Protein AF-A0A662CCH8-F1 (afdb_monomer_lite)

Foldseek 3Di:
DVVVVVVVVVVVVVVVVVVVVVVVVVCQQQDFDDWDQDPNDIDTAHDADAPPDDPVDDDDDDDDDDDDPHHHVRSVVVDCVNVVNNVD

Sequence (88 aa):
MAEKKTRKKRIWIFVIILILISIFVLSTQFRTNDRIISSEQTRKYLVYIPESYDPEQLAPLVISIHGFVQWPAHQESMTVWNKLADEY

Secondary structure (DSSP, 8-state):
-HHHHHHHHHHHHHHHHHHHHHHHHHHHHT---EEEEETTEEEEE-----TT--TTS--PPP-----TT--HHHHHHH--HHHHHHT-

Radius of gyration: 21.03 Å; chains: 1; bounding box: 47×27×60 Å

Structure (mmCIF, N/CA/C/O backbone):
data_AF-A0A662CCH8-F1
#
_entry.id   AF-A0A662CCH8-F1
#
loop_
_atom_site.group_PDB
_atom_site.id
_atom_site.type_symbol
_atom_site.label_atom_id
_atom_site.label_alt_id
_atom_site.label_comp_id
_atom_site.label_asym_id
_atom_site.label_entity_id
_atom_site.label_seq_id
_atom_site.pdbx_PDB_ins_code
_atom_site.Cartn_x
_atom_site.Cartn_y
_atom_site.Cartn_z
_atom_site.occupancy
_atom_site.B_iso_or_equiv
_atom_site.auth_seq_id
_atom_site.auth_comp_id
_atom_site.auth_asym_id
_atom_site.auth_atom_id
_atom_site.pdbx_PDB_model_num
ATOM 1 N N . MET A 1 1 ? 25.168 1.386 -45.440 1.00 63.59 1 MET A N 1
ATOM 2 C CA . MET A 1 1 ? 25.534 1.753 -44.043 1.00 63.59 1 MET A CA 1
ATOM 3 C C . MET A 1 1 ? 24.391 2.442 -43.276 1.00 63.59 1 MET A C 1
ATOM 5 O O . MET A 1 1 ? 24.183 2.106 -42.113 1.00 63.59 1 MET A O 1
ATOM 9 N N . ALA A 1 2 ? 23.615 3.341 -43.901 1.00 69.56 2 ALA A N 1
ATOM 10 C CA . ALA A 1 2 ? 22.507 4.072 -43.261 1.00 69.56 2 ALA A CA 1
ATOM 11 C C . ALA A 1 2 ? 21.342 3.183 -42.763 1.00 69.56 2 ALA A C 1
ATOM 13 O O . ALA A 1 2 ? 20.878 3.356 -41.640 1.00 69.56 2 ALA A O 1
ATOM 14 N N . GLU A 1 3 ? 20.934 2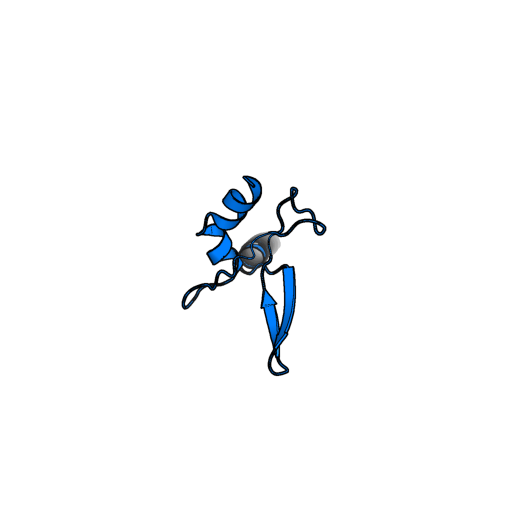.172 -43.532 1.00 78.25 3 GLU A N 1
ATOM 15 C CA . GLU A 1 3 ? 19.837 1.253 -43.175 1.00 78.25 3 GLU A CA 1
ATOM 16 C C . GLU A 1 3 ? 20.124 0.415 -41.911 1.00 78.25 3 GLU A C 1
ATOM 18 O O . GLU A 1 3 ? 19.270 0.197 -41.053 1.00 78.25 3 GLU A O 1
ATOM 23 N N . LYS A 1 4 ? 21.382 -0.000 -41.717 1.00 75.94 4 LYS A N 1
ATOM 24 C CA . LYS A 1 4 ? 21.802 -0.724 -40.505 1.00 75.94 4 LYS A CA 1
ATOM 25 C C . LYS A 1 4 ? 21.725 0.177 -39.264 1.00 75.94 4 LYS A C 1
ATOM 27 O O . LYS A 1 4 ? 21.414 -0.307 -38.176 1.00 75.94 4 LYS A O 1
ATOM 32 N N . LYS A 1 5 ? 21.979 1.484 -39.422 1.00 81.81 5 LYS A N 1
ATOM 33 C CA . LYS A 1 5 ? 21.875 2.497 -38.357 1.00 81.81 5 LYS A CA 1
ATOM 34 C C . LYS A 1 5 ? 20.412 2.776 -37.997 1.00 81.81 5 LYS A C 1
ATOM 36 O O . LYS A 1 5 ? 20.091 2.834 -36.811 1.00 81.81 5 LYS A O 1
ATOM 41 N N . THR A 1 6 ? 19.518 2.876 -38.982 1.00 87.25 6 THR A N 1
ATOM 42 C CA . THR A 1 6 ? 18.074 3.064 -38.742 1.00 87.25 6 THR A CA 1
ATOM 43 C C . THR A 1 6 ? 17.433 1.829 -38.108 1.00 87.25 6 THR A C 1
ATOM 45 O O . THR A 1 6 ? 16.669 1.976 -37.154 1.00 87.25 6 THR A O 1
ATOM 48 N N . ARG A 1 7 ? 17.808 0.614 -38.535 1.00 89.81 7 ARG A N 1
ATOM 49 C CA . ARG A 1 7 ? 17.363 -0.640 -37.899 1.00 89.81 7 ARG A CA 1
ATOM 50 C C . ARG A 1 7 ? 17.798 -0.733 -36.437 1.00 89.81 7 ARG A C 1
ATOM 52 O O . ARG A 1 7 ? 16.970 -1.009 -35.576 1.00 89.81 7 ARG A O 1
AT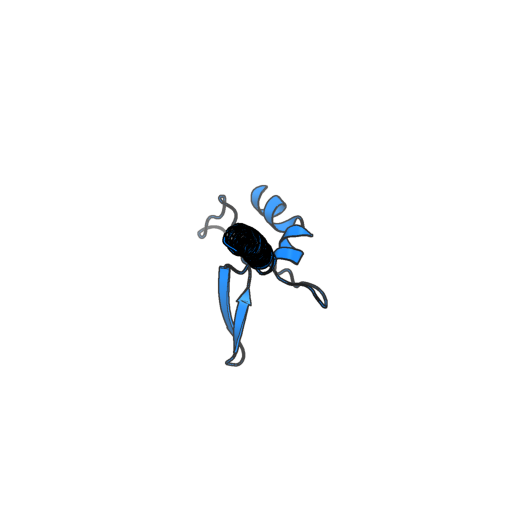OM 59 N N . LYS A 1 8 ? 19.069 -0.434 -36.136 1.00 91.56 8 LYS A N 1
ATOM 60 C CA . LYS A 1 8 ? 19.564 -0.367 -34.748 1.00 91.56 8 LYS A CA 1
ATOM 61 C C . LYS A 1 8 ? 18.797 0.666 -33.917 1.00 91.56 8 LYS A C 1
ATOM 63 O O . LYS A 1 8 ? 18.422 0.364 -32.792 1.00 91.56 8 LYS A O 1
ATOM 68 N N . LYS A 1 9 ? 18.517 1.853 -34.470 1.00 93.31 9 LYS A N 1
ATOM 69 C CA . LYS A 1 9 ? 17.731 2.893 -33.783 1.00 93.31 9 LYS A CA 1
ATOM 70 C C . LYS A 1 9 ? 16.314 2.414 -33.445 1.00 93.31 9 LYS A C 1
ATOM 72 O O . LYS A 1 9 ? 15.865 2.640 -32.331 1.00 93.31 9 LYS A O 1
ATOM 77 N N . ARG A 1 10 ? 15.632 1.724 -34.368 1.00 95.38 10 ARG A N 1
ATOM 78 C CA . ARG A 1 10 ? 14.293 1.150 -34.121 1.00 95.38 10 ARG A CA 1
ATOM 79 C C . ARG A 1 10 ? 14.305 0.100 -33.011 1.00 95.38 10 ARG A C 1
ATOM 81 O O . ARG A 1 10 ? 13.423 0.126 -32.164 1.00 95.38 10 ARG A O 1
ATOM 88 N N . ILE A 1 11 ? 15.320 -0.766 -32.984 1.00 96.69 11 ILE A N 1
ATOM 89 C CA . ILE A 1 11 ? 15.492 -1.756 -31.908 1.00 96.69 11 ILE A CA 1
ATOM 90 C C . ILE A 1 11 ? 15.656 -1.051 -30.559 1.00 96.69 11 ILE A C 1
ATOM 92 O O . ILE A 1 11 ? 14.960 -1.390 -29.612 1.00 96.69 11 ILE A O 1
ATOM 96 N N . TRP A 1 12 ? 16.513 -0.032 -30.479 1.00 97.44 12 TRP A N 1
ATOM 97 C CA . TRP A 1 12 ? 16.688 0.733 -29.243 1.00 97.44 12 TRP A CA 1
ATOM 98 C C . TRP A 1 12 ? 15.414 1.452 -28.798 1.00 97.44 12 TRP A C 1
ATOM 100 O O . TRP A 1 12 ? 15.094 1.416 -27.616 1.00 97.44 12 TRP A O 1
ATOM 110 N N . ILE A 1 13 ? 14.661 2.050 -29.726 1.00 97.62 13 ILE A N 1
ATOM 111 C CA . ILE A 1 13 ? 13.359 2.662 -29.415 1.00 97.62 13 ILE A CA 1
ATOM 112 C C . ILE A 1 13 ? 12.409 1.618 -28.825 1.00 97.62 13 ILE A C 1
ATOM 114 O O . ILE A 1 13 ? 11.801 1.864 -27.790 1.00 97.62 13 ILE A O 1
ATOM 118 N N . PHE A 1 14 ? 12.311 0.445 -29.448 1.00 98.12 14 PHE A N 1
ATOM 119 C CA . PHE A 1 14 ? 11.461 -0.635 -28.957 1.00 98.12 14 PHE A CA 1
ATOM 120 C C . PHE A 1 14 ? 11.876 -1.111 -27.557 1.00 98.12 14 PHE A C 1
ATOM 122 O O . PHE A 1 14 ? 11.031 -1.237 -26.677 1.00 98.12 14 PHE A O 1
ATOM 129 N N . VAL A 1 15 ? 13.177 -1.298 -27.319 1.00 98.25 15 VAL A N 1
ATOM 130 C CA . VAL A 1 15 ? 13.710 -1.665 -25.996 1.00 98.25 15 VAL A CA 1
ATOM 131 C C . VAL A 1 15 ? 13.371 -0.603 -24.948 1.00 98.25 15 VAL A C 1
ATOM 133 O O . VAL A 1 15 ? 12.921 -0.949 -23.860 1.00 98.25 15 VAL A O 1
ATOM 136 N N . ILE A 1 16 ? 13.526 0.684 -25.271 1.00 98.31 16 ILE A N 1
ATOM 137 C CA . ILE A 1 16 ? 13.167 1.780 -24.361 1.00 98.31 16 ILE A CA 1
ATOM 138 C C . ILE A 1 16 ? 11.672 1.747 -24.037 1.00 98.31 16 ILE A C 1
ATOM 140 O O . ILE A 1 16 ? 11.306 1.862 -22.872 1.00 98.31 16 ILE A O 1
ATOM 144 N N . ILE A 1 17 ? 10.810 1.544 -25.037 1.00 98.31 17 ILE A N 1
ATOM 145 C CA . ILE A 1 17 ? 9.361 1.437 -24.823 1.00 98.31 17 ILE A CA 1
ATOM 146 C C . ILE A 1 17 ? 9.040 0.278 -23.874 1.00 98.31 17 ILE A C 1
ATOM 148 O O . ILE A 1 17 ? 8.287 0.471 -22.922 1.00 98.31 17 ILE A O 1
ATOM 152 N N . LEU A 1 18 ? 9.640 -0.898 -24.078 1.00 98.44 18 LEU A N 1
ATOM 153 C CA . LEU A 1 18 ? 9.438 -2.040 -23.183 1.00 98.44 18 LEU A CA 1
ATOM 154 C C . LEU A 1 18 ? 9.882 -1.742 -21.747 1.00 98.44 18 LEU A C 1
ATOM 156 O O . LEU A 1 18 ? 9.176 -2.095 -20.804 1.00 98.44 18 LEU A O 1
ATOM 160 N N . ILE A 1 19 ? 11.015 -1.059 -21.574 1.00 98.25 19 ILE A N 1
ATOM 161 C CA . ILE A 1 19 ? 11.500 -0.650 -20.250 1.00 98.25 19 ILE A CA 1
ATOM 162 C C . ILE A 1 19 ? 10.505 0.306 -19.587 1.00 98.25 19 ILE A C 1
ATOM 164 O O . ILE A 1 19 ? 10.156 0.109 -18.425 1.00 98.25 19 ILE A O 1
ATOM 168 N N . LEU A 1 20 ? 10.010 1.309 -20.314 1.00 98.12 20 LEU A N 1
ATOM 169 C CA . LEU A 1 20 ? 9.043 2.271 -19.780 1.00 98.12 20 LEU A CA 1
ATOM 170 C C . LEU A 1 20 ? 7.733 1.593 -19.364 1.00 98.12 20 LEU A C 1
ATOM 172 O O . LEU A 1 20 ? 7.224 1.870 -18.279 1.00 98.12 20 LEU A O 1
ATOM 176 N N . ILE A 1 21 ? 7.227 0.664 -20.180 1.00 98.00 21 ILE A N 1
ATOM 177 C CA . ILE A 1 21 ? 6.042 -0.137 -19.842 1.00 98.00 21 ILE A CA 1
ATOM 178 C C . ILE A 1 21 ? 6.303 -0.958 -18.577 1.00 98.00 21 ILE A C 1
ATOM 180 O O . ILE A 1 21 ? 5.477 -0.963 -17.667 1.00 98.00 21 ILE A O 1
ATOM 184 N N . SER A 1 22 ? 7.462 -1.613 -18.481 1.00 97.50 22 SER A N 1
ATOM 185 C CA . SER A 1 22 ? 7.814 -2.406 -17.303 1.00 97.50 22 SER A CA 1
ATOM 186 C C . SER A 1 22 ? 7.889 -1.553 -16.037 1.00 97.50 22 SER A C 1
ATOM 188 O O . SER A 1 22 ? 7.380 -1.970 -15.000 1.00 97.50 22 SER A O 1
ATOM 190 N N . ILE A 1 23 ? 8.498 -0.366 -16.105 1.00 96.94 23 ILE A N 1
ATOM 191 C CA . ILE A 1 23 ? 8.570 0.563 -14.969 1.00 96.94 23 ILE A CA 1
ATOM 192 C C . ILE A 1 23 ? 7.163 0.983 -14.547 1.00 96.94 23 ILE A C 1
ATOM 194 O O . ILE A 1 23 ? 6.847 0.953 -13.359 1.00 96.94 23 ILE A O 1
ATOM 198 N N . PHE A 1 24 ? 6.308 1.329 -15.511 1.00 95.94 24 PHE A N 1
ATOM 199 C CA . PHE A 1 24 ? 4.930 1.718 -15.236 1.00 95.94 24 PHE A CA 1
ATOM 200 C C . PHE A 1 24 ? 4.157 0.595 -14.527 1.00 95.94 24 PHE A C 1
ATOM 202 O O . PHE A 1 24 ? 3.596 0.823 -13.456 1.00 95.94 24 PHE A O 1
ATOM 209 N N . VAL A 1 25 ? 4.204 -0.633 -15.051 1.00 93.94 25 VAL A N 1
ATOM 210 C CA . VAL A 1 25 ? 3.539 -1.802 -14.443 1.00 93.94 25 VAL A CA 1
ATOM 211 C C . VAL A 1 25 ? 4.078 -2.093 -13.040 1.00 93.94 25 VAL A C 1
ATOM 213 O O . VAL A 1 25 ? 3.305 -2.333 -12.119 1.00 93.94 25 VAL A O 1
ATOM 216 N N . LEU A 1 26 ? 5.393 -2.035 -12.831 1.00 92.62 26 LEU A N 1
ATOM 217 C CA . LEU A 1 26 ? 5.966 -2.259 -11.500 1.00 92.62 26 LEU A CA 1
ATOM 218 C C . LEU A 1 26 ? 5.559 -1.159 -10.513 1.00 92.62 26 LEU A C 1
ATOM 220 O O . LEU A 1 26 ? 5.293 -1.452 -9.348 1.00 92.62 26 LEU A O 1
ATOM 224 N N . SER A 1 27 ? 5.460 0.093 -10.966 1.00 91.06 27 SER A N 1
ATOM 225 C CA . SER A 1 27 ? 5.054 1.204 -10.101 1.00 91.06 27 SER A CA 1
ATOM 226 C C . SER A 1 27 ? 3.617 1.072 -9.588 1.00 91.06 27 SER A C 1
ATOM 228 O O . SER A 1 27 ? 3.346 1.449 -8.450 1.00 91.06 27 SER A O 1
ATOM 230 N N . THR A 1 28 ? 2.711 0.488 -10.383 1.00 89.50 28 THR A N 1
ATOM 231 C CA . THR A 1 28 ? 1.330 0.227 -9.952 1.00 89.50 28 THR A CA 1
ATOM 232 C C . THR A 1 28 ? 1.246 -0.985 -9.032 1.00 89.50 28 THR A C 1
ATOM 234 O O . THR A 1 28 ? 0.497 -0.952 -8.059 1.00 89.50 28 THR A O 1
ATOM 237 N N . GLN A 1 29 ? 2.050 -2.023 -9.282 1.00 90.44 29 GLN A N 1
ATOM 238 C CA . GLN A 1 29 ? 2.104 -3.199 -8.416 1.00 90.44 29 GLN A CA 1
ATOM 239 C C . GLN A 1 29 ? 2.628 -2.836 -7.024 1.00 90.44 29 GLN A C 1
ATOM 241 O O . GLN A 1 29 ? 1.961 -3.119 -6.043 1.00 90.44 29 GLN A O 1
ATOM 246 N N . PHE A 1 30 ? 3.750 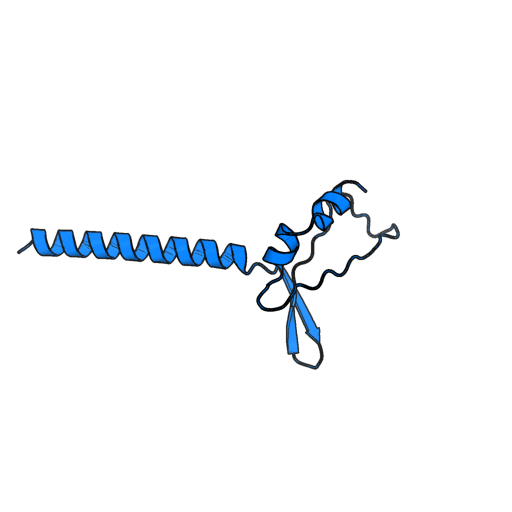-2.131 -6.890 1.00 92.88 30 PHE A N 1
ATOM 247 C CA . PHE A 1 30 ? 4.324 -1.794 -5.576 1.00 92.88 30 PHE A CA 1
ATOM 248 C C . PHE A 1 30 ? 3.773 -0.488 -4.972 1.00 92.88 30 PHE A C 1
ATOM 250 O O . PHE A 1 30 ? 4.480 0.230 -4.256 1.00 92.88 30 PHE A O 1
ATOM 257 N N . ARG A 1 31 ? 2.507 -0.161 -5.259 1.00 95.00 31 ARG A N 1
ATOM 258 C CA . ARG A 1 31 ? 1.866 1.076 -4.799 1.00 95.00 31 ARG A CA 1
ATOM 259 C C . ARG A 1 31 ? 1.754 1.123 -3.271 1.00 95.00 31 ARG A C 1
ATOM 261 O O . ARG A 1 31 ? 1.345 0.168 -2.617 1.00 95.00 31 ARG A O 1
ATOM 268 N N . THR A 1 32 ? 2.089 2.288 -2.728 1.00 96.94 32 THR A N 1
ATOM 269 C CA . THR A 1 32 ? 1.853 2.739 -1.347 1.00 96.94 32 THR A CA 1
ATOM 270 C C . THR A 1 32 ? 1.489 4.221 -1.418 1.00 96.94 32 THR A C 1
ATOM 272 O O . THR A 1 32 ? 1.875 4.884 -2.385 1.00 96.94 32 THR A O 1
ATOM 275 N N . ASN A 1 33 ? 0.741 4.746 -0.452 1.00 96.94 33 ASN A N 1
ATOM 276 C CA . ASN A 1 33 ? 0.311 6.151 -0.456 1.00 96.94 33 ASN A CA 1
ATOM 277 C C . ASN A 1 33 ? 0.672 6.910 0.825 1.00 96.94 33 ASN A C 1
ATOM 279 O O . ASN A 1 33 ? 0.590 8.134 0.824 1.00 96.94 33 ASN A O 1
ATOM 283 N N . ASP A 1 34 ? 1.158 6.224 1.861 1.00 97.31 34 ASP A N 1
ATOM 284 C CA . ASP A 1 34 ? 1.493 6.864 3.131 1.00 97.31 34 ASP A CA 1
ATOM 285 C C . ASP A 1 34 ? 2.675 6.157 3.838 1.00 97.31 34 ASP A C 1
ATOM 287 O O . ASP A 1 34 ? 3.184 5.119 3.383 1.00 97.31 34 ASP A O 1
ATOM 291 N N . ARG A 1 35 ? 3.205 6.769 4.901 1.00 97.44 35 ARG A N 1
ATOM 292 C CA . ARG A 1 35 ? 4.381 6.333 5.658 1.00 97.44 35 ARG A CA 1
ATOM 293 C C . ARG A 1 35 ? 4.269 6.644 7.153 1.00 97.44 35 ARG A C 1
ATOM 295 O O . ARG A 1 35 ? 3.767 7.687 7.546 1.00 97.44 35 ARG A O 1
ATOM 302 N N . ILE A 1 36 ? 4.817 5.763 7.981 1.00 96.81 36 ILE A N 1
ATOM 303 C CA . ILE A 1 36 ? 4.963 5.959 9.430 1.00 96.81 36 ILE A CA 1
ATOM 304 C C . ILE A 1 36 ? 6.416 5.757 9.858 1.00 96.81 36 ILE A C 1
ATOM 306 O O . ILE A 1 36 ? 7.171 5.037 9.201 1.00 96.81 36 ILE A O 1
ATOM 310 N N . ILE A 1 37 ? 6.797 6.352 10.989 1.00 98.12 37 ILE A N 1
ATOM 311 C CA . ILE A 1 37 ? 8.051 6.033 11.679 1.00 98.12 37 ILE A CA 1
ATOM 312 C C . ILE A 1 37 ? 7.736 5.015 12.773 1.00 98.12 37 ILE A C 1
ATOM 314 O O . ILE A 1 37 ? 6.884 5.247 13.625 1.00 98.12 37 ILE A O 1
ATOM 318 N N . SER A 1 38 ? 8.421 3.878 12.749 1.00 96.00 38 SER A N 1
ATOM 319 C CA . SER A 1 38 ? 8.247 2.801 13.722 1.00 96.00 38 SER A CA 1
ATOM 320 C C . SER A 1 38 ? 9.606 2.181 14.012 1.00 96.00 38 SER A C 1
ATOM 322 O O . SER A 1 38 ? 10.282 1.717 13.094 1.00 96.00 38 SER A O 1
ATOM 324 N N . SER A 1 39 ? 10.007 2.199 15.287 1.00 97.06 39 SER A N 1
ATOM 325 C CA . SER A 1 39 ? 11.343 1.767 15.725 1.00 97.06 39 SER A CA 1
ATOM 326 C C . SER A 1 39 ? 12.458 2.478 14.952 1.00 97.06 39 SER A C 1
ATOM 328 O O . SER A 1 39 ? 13.356 1.831 14.425 1.00 97.06 39 SER A O 1
ATOM 330 N N . GLU A 1 40 ? 12.337 3.802 14.805 1.00 97.75 40 GLU A N 1
ATOM 331 C CA . GLU A 1 40 ? 13.277 4.658 14.056 1.00 97.75 40 GLU A CA 1
ATOM 332 C C . GLU A 1 40 ? 13.377 4.344 12.549 1.00 97.75 40 GLU A C 1
ATOM 334 O O . GLU A 1 40 ? 14.150 4.970 11.828 1.00 97.75 40 GLU A O 1
ATOM 339 N N . GLN A 1 41 ? 12.560 3.422 12.034 1.00 98.00 41 GLN A N 1
ATOM 340 C CA . GLN A 1 41 ? 12.520 3.060 10.620 1.00 98.00 41 GLN A CA 1
ATOM 341 C C . GLN A 1 41 ? 11.303 3.674 9.933 1.00 98.00 41 GLN A C 1
ATOM 343 O O . GLN A 1 41 ? 10.189 3.649 10.460 1.00 98.00 41 GLN A O 1
ATOM 348 N N . THR A 1 42 ? 11.499 4.178 8.713 1.00 97.81 42 THR A N 1
ATOM 349 C CA . THR A 1 42 ? 10.385 4.600 7.856 1.00 97.81 42 THR A CA 1
ATOM 350 C C . THR A 1 42 ? 9.733 3.376 7.224 1.00 97.81 42 THR A C 1
ATOM 352 O O . THR A 1 42 ? 10.365 2.651 6.455 1.00 97.81 42 THR A O 1
ATOM 355 N N . ARG A 1 43 ? 8.449 3.165 7.509 1.00 96.19 43 ARG A N 1
ATOM 356 C CA . ARG A 1 43 ? 7.626 2.100 6.926 1.00 96.19 43 ARG A CA 1
ATOM 357 C C . ARG A 1 43 ? 6.585 2.723 6.010 1.00 96.19 43 ARG A C 1
ATOM 359 O O . ARG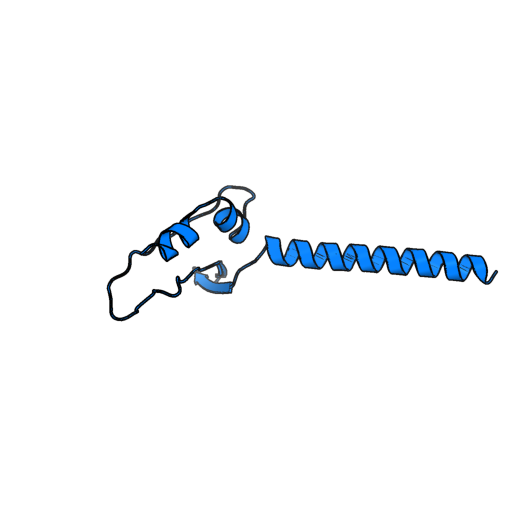 A 1 43 ? 5.989 3.730 6.372 1.00 96.19 43 ARG A O 1
ATOM 366 N N . LYS A 1 44 ? 6.366 2.139 4.833 1.00 96.62 44 LYS A N 1
ATOM 367 C CA . LYS A 1 44 ? 5.328 2.577 3.888 1.00 96.62 44 LYS A CA 1
ATOM 368 C C . LYS A 1 44 ? 4.122 1.657 3.974 1.00 96.62 44 LYS A C 1
ATOM 370 O O . LYS A 1 44 ? 4.291 0.458 4.192 1.00 96.62 44 LYS A O 1
ATOM 375 N N . TYR A 1 45 ? 2.939 2.210 3.759 1.00 96.75 45 TYR A N 1
ATOM 376 C CA . TYR A 1 45 ? 1.691 1.459 3.758 1.00 96.75 45 TYR A CA 1
ATOM 377 C C . TYR A 1 45 ? 0.738 1.977 2.678 1.00 96.75 45 TYR A C 1
ATOM 379 O O . TYR A 1 45 ? 0.988 2.995 2.023 1.00 96.75 45 TYR A O 1
ATOM 387 N N . LEU A 1 46 ? -0.319 1.207 2.444 1.00 97.62 46 LEU A N 1
ATOM 388 C CA . LEU A 1 46 ? -1.437 1.581 1.593 1.00 97.62 46 LEU A CA 1
ATOM 389 C C . LEU A 1 46 ? -2.665 1.694 2.491 1.00 97.62 46 LEU A C 1
ATOM 391 O O . LEU A 1 46 ? -3.012 0.725 3.162 1.00 97.62 46 LEU A O 1
ATOM 395 N N . VAL A 1 47 ? -3.279 2.873 2.517 1.00 97.25 47 VAL A N 1
ATOM 396 C CA . VAL A 1 47 ? -4.546 3.126 3.207 1.00 97.25 47 VAL A CA 1
ATOM 397 C C . VAL A 1 47 ? -5.634 3.423 2.189 1.00 97.25 47 VAL A C 1
ATOM 399 O O . VAL A 1 47 ? -5.407 4.145 1.215 1.00 97.25 47 VAL A O 1
ATOM 402 N N . TYR A 1 48 ? -6.804 2.845 2.419 1.00 97.50 48 TYR A N 1
ATOM 403 C CA . TYR A 1 48 ? -8.023 3.162 1.700 1.00 97.50 48 TYR A CA 1
ATOM 404 C C . TYR A 1 48 ? -8.995 3.836 2.664 1.00 97.50 48 TYR A C 1
ATOM 406 O O . TYR A 1 48 ? -9.164 3.365 3.788 1.00 97.50 48 TYR A O 1
ATOM 414 N N . ILE A 1 49 ? -9.589 4.944 2.228 1.00 97.12 49 ILE A N 1
ATOM 415 C CA . ILE A 1 49 ? -10.617 5.683 2.960 1.00 97.12 49 ILE A CA 1
ATOM 416 C C . ILE A 1 49 ? -11.817 5.753 2.009 1.00 97.12 49 ILE A C 1
ATOM 418 O O . ILE A 1 49 ? -11.642 6.308 0.919 1.00 97.12 49 ILE A O 1
ATOM 422 N N . PRO A 1 50 ? -12.976 5.167 2.360 1.00 97.25 50 PRO A N 1
ATOM 423 C CA . PRO A 1 50 ? -14.159 5.227 1.508 1.00 97.25 50 PRO A CA 1
ATOM 424 C C . PRO A 1 50 ? -14.672 6.669 1.418 1.00 97.25 50 PRO A C 1
ATOM 426 O O . PRO A 1 50 ? -14.475 7.469 2.336 1.00 97.25 50 PRO A O 1
ATOM 429 N N . GLU A 1 51 ? -15.347 7.015 0.321 1.00 96.75 51 GLU A N 1
ATOM 430 C CA . GLU A 1 51 ? -15.894 8.370 0.127 1.00 96.75 51 GLU A CA 1
ATOM 431 C C . GLU A 1 51 ? -16.964 8.734 1.174 1.00 96.75 51 GLU A C 1
ATOM 433 O O . GLU A 1 51 ? -17.161 9.914 1.460 1.00 96.75 51 GLU A O 1
ATOM 438 N N . SER A 1 52 ? -17.620 7.730 1.770 1.00 95.44 52 SER A N 1
ATOM 439 C CA . SER A 1 52 ? -18.607 7.867 2.850 1.00 95.44 52 SER A CA 1
ATOM 440 C C . SER A 1 52 ? -17.999 8.214 4.216 1.00 95.44 52 SER A C 1
ATOM 442 O O . SER A 1 52 ? -18.750 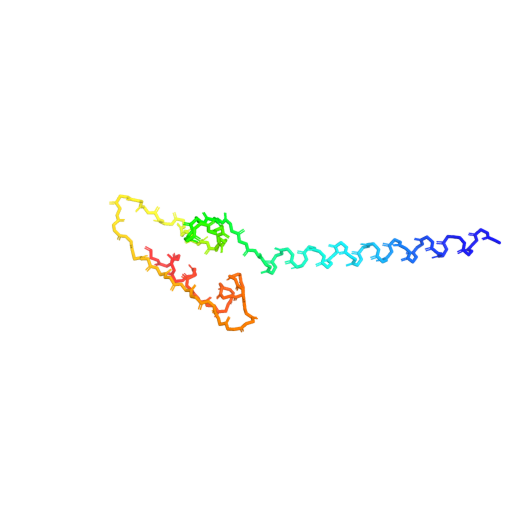8.497 5.149 1.00 95.44 52 SER A O 1
ATOM 444 N N . TYR A 1 53 ? -16.667 8.193 4.367 1.00 96.19 53 TYR A N 1
ATOM 445 C CA . TYR A 1 53 ? -16.014 8.372 5.665 1.00 96.19 53 TYR A CA 1
ATOM 446 C C . TYR A 1 53 ? -16.291 9.753 6.283 1.00 96.19 53 TYR A C 1
ATOM 448 O O . TYR A 1 53 ? -15.835 10.782 5.780 1.00 96.19 53 TYR A O 1
ATOM 456 N N . ASP A 1 54 ? -16.971 9.749 7.431 1.00 96.19 54 ASP A N 1
ATOM 457 C CA . ASP A 1 54 ? -17.190 10.917 8.284 1.00 96.19 54 ASP A CA 1
ATOM 458 C C . ASP A 1 54 ? -16.309 10.825 9.548 1.00 96.19 54 ASP A C 1
ATOM 460 O O . ASP A 1 54 ? -16.516 9.927 10.371 1.00 96.19 54 ASP A O 1
ATOM 464 N N . PRO A 1 55 ? -15.336 11.736 9.746 1.00 95.50 55 PRO A N 1
ATOM 465 C CA . PRO A 1 55 ? -14.468 11.721 10.922 1.00 95.50 55 PRO A CA 1
ATOM 466 C C . PRO A 1 55 ? -15.186 12.066 12.239 1.00 95.50 55 PRO A C 1
ATOM 468 O O . PRO A 1 55 ? -14.605 11.843 13.304 1.00 95.50 55 PRO A O 1
ATOM 471 N N . GLU A 1 56 ? -16.411 12.603 12.205 1.00 97.75 56 GLU A N 1
ATOM 472 C CA . GLU A 1 56 ? -17.216 12.865 13.410 1.00 97.75 56 GLU A CA 1
ATOM 473 C C . GLU A 1 56 ? -17.946 11.606 13.918 1.00 97.75 56 GLU A C 1
ATOM 475 O O . GLU A 1 56 ? -18.438 11.584 15.051 1.00 97.75 56 GLU A O 1
ATOM 480 N N . GLN A 1 57 ? -17.976 10.535 13.117 1.00 96.50 57 GLN A N 1
ATOM 481 C CA . GLN A 1 57 ? -18.617 9.263 13.447 1.00 96.50 57 GLN A CA 1
ATOM 482 C C . GLN A 1 57 ? -17.581 8.165 13.724 1.00 96.50 57 GLN A C 1
ATOM 484 O O . GLN A 1 57 ? -16.513 8.095 13.116 1.00 96.50 57 GLN A O 1
ATOM 489 N N . LEU A 1 58 ? -17.891 7.266 14.664 1.00 95.94 58 LEU A N 1
ATOM 490 C CA . LEU A 1 58 ? -17.027 6.118 14.943 1.00 95.94 58 LEU A CA 1
ATOM 491 C C . LEU A 1 58 ? -17.078 5.129 13.775 1.00 95.94 58 LEU A C 1
ATOM 493 O O . LEU A 1 58 ? -18.112 4.511 13.532 1.00 95.94 58 LEU A O 1
ATOM 497 N N . ALA A 1 59 ? -15.940 4.929 13.115 1.00 95.00 59 ALA A N 1
ATOM 498 C CA . ALA A 1 59 ? -15.777 3.947 12.051 1.00 95.00 59 ALA A CA 1
ATOM 499 C C . ALA A 1 59 ? -14.848 2.798 12.489 1.00 95.00 59 ALA A C 1
ATOM 501 O O . ALA A 1 59 ? -13.877 3.025 13.222 1.00 95.00 59 ALA A O 1
ATOM 502 N N . PRO A 1 60 ? -15.103 1.553 12.048 1.00 95.31 60 PRO A N 1
ATOM 503 C CA . PRO A 1 60 ? -14.183 0.449 12.278 1.00 95.31 60 PRO A CA 1
ATOM 504 C C . PRO A 1 60 ? -12.883 0.641 11.484 1.00 95.31 60 PRO A C 1
ATOM 506 O O . PRO A 1 60 ? -12.897 1.023 10.317 1.00 95.31 60 PRO A O 1
ATOM 509 N N . LEU A 1 61 ? -11.750 0.298 12.102 1.00 96.12 61 LEU A N 1
ATOM 510 C CA . LEU A 1 61 ? -10.451 0.235 11.432 1.00 96.12 61 LEU A CA 1
ATOM 511 C C . LEU A 1 61 ? -10.082 -1.222 11.140 1.00 96.12 61 LEU A C 1
ATOM 513 O O . LEU A 1 61 ? -9.938 -2.029 12.059 1.00 96.12 61 LEU A O 1
ATOM 517 N N . VAL A 1 62 ? -9.856 -1.541 9.865 1.00 97.00 62 VAL A N 1
ATOM 518 C CA . VAL A 1 62 ? -9.348 -2.849 9.432 1.00 97.00 62 VAL A CA 1
ATOM 519 C C . VAL A 1 62 ? -7.864 -2.733 9.094 1.00 97.00 62 VAL A C 1
ATOM 521 O O . VAL A 1 62 ? -7.475 -1.992 8.196 1.00 97.00 62 VAL A O 1
ATOM 524 N N . ILE A 1 63 ? -7.025 -3.508 9.784 1.00 97.12 63 ILE A N 1
ATOM 525 C CA . ILE A 1 63 ? -5.596 -3.630 9.471 1.00 97.12 63 ILE A CA 1
ATOM 526 C C . ILE A 1 63 ? -5.376 -4.962 8.753 1.00 97.12 63 ILE A C 1
ATOM 528 O O . ILE A 1 63 ? -5.467 -6.026 9.364 1.00 97.12 63 ILE A O 1
ATOM 532 N N . SER A 1 64 ? -5.073 -4.909 7.454 1.00 96.81 64 SER A N 1
ATOM 533 C CA . SER A 1 64 ? -4.746 -6.095 6.65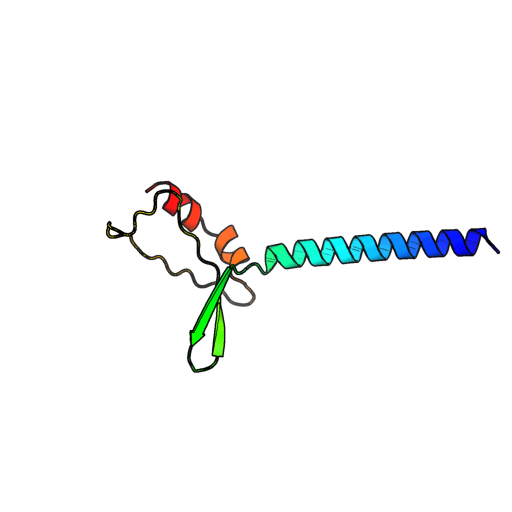4 1.00 96.81 64 SER A CA 1
ATOM 534 C C . SER A 1 64 ? -3.241 -6.196 6.425 1.00 96.81 64 SER A C 1
ATOM 536 O O . SER A 1 64 ? -2.621 -5.273 5.898 1.00 96.81 64 SER A O 1
ATOM 538 N N . ILE A 1 65 ? -2.646 -7.325 6.812 1.00 96.00 65 ILE A N 1
ATOM 539 C CA . ILE A 1 65 ? -1.213 -7.588 6.656 1.00 96.00 65 ILE A CA 1
ATOM 540 C C . ILE A 1 65 ? -1.038 -8.674 5.601 1.00 96.00 65 ILE A C 1
ATOM 542 O O . ILE A 1 65 ? -1.630 -9.747 5.688 1.00 96.00 65 ILE A O 1
ATOM 546 N N . HIS A 1 66 ? -0.222 -8.382 4.595 1.00 96.19 66 HIS A N 1
ATOM 547 C CA . HIS A 1 66 ? 0.058 -9.308 3.510 1.00 96.19 66 HIS A CA 1
ATOM 548 C C . HIS A 1 66 ? 0.957 -10.472 3.952 1.00 96.19 66 HIS A C 1
ATOM 550 O O . HIS A 1 66 ? 1.708 -10.376 4.923 1.00 96.19 66 HIS A O 1
ATOM 556 N N . GLY A 1 67 ? 0.916 -11.571 3.197 1.00 95.56 67 GLY A N 1
ATOM 557 C CA . GLY A 1 67 ? 1.755 -12.745 3.440 1.00 95.56 67 GLY A CA 1
ATOM 558 C C . GLY A 1 67 ? 3.220 -12.590 3.009 1.00 95.56 67 GLY A C 1
ATOM 559 O O . GLY A 1 67 ? 3.675 -11.530 2.566 1.00 95.56 67 GLY A O 1
ATOM 560 N N . PHE A 1 68 ? 3.966 -13.690 3.122 1.00 95.69 68 PHE A N 1
ATOM 561 C CA . PHE A 1 68 ? 5.349 -13.802 2.651 1.00 95.69 68 PHE A CA 1
ATOM 562 C C . PHE A 1 68 ? 5.434 -13.605 1.125 1.00 95.69 68 PHE A C 1
ATOM 564 O O . PHE A 1 68 ? 4.640 -14.175 0.385 1.00 95.69 68 PHE A O 1
ATOM 571 N N . VAL A 1 69 ? 6.412 -12.818 0.652 1.00 93.81 69 VAL A N 1
ATOM 572 C CA . VAL A 1 69 ? 6.605 -12.453 -0.776 1.00 93.81 69 VAL A CA 1
ATOM 573 C C . VAL A 1 69 ? 5.422 -11.676 -1.377 1.00 93.81 69 VAL A C 1
ATOM 575 O O . VAL A 1 69 ? 5.139 -11.761 -2.569 1.00 93.81 69 VAL A O 1
ATOM 578 N N . GLN A 1 70 ? 4.708 -10.906 -0.561 1.00 95.00 70 GLN A N 1
ATOM 579 C CA . GLN A 1 70 ? 3.597 -10.059 -1.001 1.00 95.00 70 GLN A CA 1
ATOM 580 C C . GLN A 1 70 ? 3.884 -8.592 -0.659 1.00 95.00 70 GLN A C 1
ATOM 582 O O . GLN A 1 70 ? 4.883 -8.277 -0.012 1.00 95.00 70 GLN A O 1
ATOM 587 N N . TRP A 1 71 ? 3.028 -7.689 -1.130 1.00 95.44 71 TRP A N 1
ATOM 588 C CA . TRP A 1 71 ? 3.151 -6.243 -0.929 1.00 95.44 71 TRP A CA 1
ATOM 589 C C . TRP A 1 71 ? 1.761 -5.595 -0.788 1.00 95.44 71 TRP A C 1
ATOM 591 O O . TRP A 1 71 ? 0.761 -6.236 -1.124 1.00 95.44 71 TRP A O 1
ATOM 601 N N . PRO A 1 72 ? 1.661 -4.337 -0.307 1.00 96.62 72 PRO A N 1
ATOM 602 C CA . PRO A 1 72 ? 0.379 -3.730 0.063 1.00 96.62 72 PRO A CA 1
ATOM 603 C C . PRO A 1 72 ? -0.690 -3.742 -1.038 1.00 96.62 72 PRO A C 1
ATOM 605 O O . PRO A 1 72 ? -1.786 -4.238 -0.799 1.00 96.62 72 PRO A O 1
ATOM 608 N N . ALA A 1 73 ? -0.380 -3.279 -2.255 1.00 96.12 73 ALA A N 1
ATOM 609 C CA . ALA A 1 73 ? -1.372 -3.261 -3.339 1.00 96.12 73 ALA A CA 1
ATOM 610 C C . ALA A 1 73 ? -1.778 -4.666 -3.825 1.00 96.12 73 ALA A C 1
ATOM 612 O O . ALA A 1 73 ? -2.888 -4.856 -4.310 1.00 96.12 73 ALA A O 1
ATOM 613 N N . HIS A 1 74 ? -0.911 -5.673 -3.669 1.00 95.44 74 HIS A N 1
ATOM 614 C CA . HIS A 1 74 ? -1.303 -7.052 -3.953 1.00 95.44 74 HIS A CA 1
ATOM 615 C C . HIS A 1 74 ? -2.362 -7.529 -2.958 1.00 95.44 74 HIS A C 1
ATOM 617 O O . HIS A 1 74 ? -3.399 -8.041 -3.367 1.00 95.44 74 HIS A O 1
ATOM 623 N N . GLN A 1 75 ? -2.143 -7.292 -1.663 1.00 96.69 75 GLN A N 1
ATOM 624 C CA . GLN A 1 75 ? -3.107 -7.634 -0.615 1.00 96.69 75 GLN A CA 1
ATOM 625 C C . GLN A 1 75 ? -4.432 -6.888 -0.785 1.00 96.69 75 GLN A C 1
ATOM 627 O O . GLN A 1 75 ? -5.494 -7.490 -0.655 1.00 96.69 75 GLN A O 1
ATOM 632 N N . GLU A 1 76 ? -4.377 -5.601 -1.127 1.00 96.75 76 GLU A N 1
ATOM 633 C CA . GLU A 1 76 ? -5.555 -4.822 -1.515 1.00 96.75 76 GLU A CA 1
ATOM 634 C C . GLU A 1 76 ? -6.321 -5.520 -2.651 1.00 96.75 76 GLU A C 1
ATOM 636 O O . GLU A 1 76 ? -7.506 -5.784 -2.499 1.00 96.75 76 GLU A O 1
ATOM 641 N N . SER A 1 77 ? -5.646 -5.898 -3.745 1.00 95.06 77 SER A N 1
ATOM 642 C CA . SER A 1 77 ? -6.294 -6.530 -4.908 1.00 95.06 77 SER A CA 1
ATOM 643 C C . SER A 1 77 ? -6.854 -7.934 -4.650 1.00 95.06 77 SER A C 1
ATOM 645 O O . SER A 1 77 ? -7.779 -8.364 -5.335 1.00 95.06 77 SER A O 1
ATOM 647 N N . MET A 1 78 ? -6.288 -8.653 -3.678 1.00 95.12 78 MET A N 1
ATOM 648 C CA . MET A 1 78 ? -6.701 -10.011 -3.312 1.00 95.12 78 MET A CA 1
ATOM 649 C C . MET A 1 78 ? -7.836 -10.026 -2.287 1.00 95.12 78 MET A C 1
ATOM 651 O O . MET A 1 78 ? -8.457 -11.066 -2.068 1.00 95.12 78 MET A O 1
ATOM 655 N N . THR A 1 79 ? -8.092 -8.894 -1.633 1.00 95.50 79 THR A N 1
ATOM 656 C CA . THR A 1 79 ? -9.130 -8.764 -0.611 1.00 95.50 79 THR A CA 1
ATOM 657 C C . THR A 1 79 ? -10.277 -7.899 -1.117 1.00 95.50 79 THR A C 1
ATOM 659 O O . THR A 1 79 ? -10.163 -7.178 -2.101 1.00 95.50 79 THR A O 1
ATOM 662 N N . VAL A 1 80 ? -11.421 -7.981 -0.442 1.00 96.69 80 VAL A N 1
ATOM 663 C CA . VAL A 1 80 ? -12.623 -7.202 -0.786 1.00 96.69 80 VAL A CA 1
ATOM 664 C C . VAL A 1 80 ? -12.834 -6.071 0.230 1.00 96.69 80 VAL A C 1
ATOM 666 O O . VAL A 1 80 ? -13.909 -5.494 0.307 1.00 96.69 80 VAL A O 1
ATOM 669 N N . TRP A 1 81 ? -11.811 -5.735 1.027 1.00 97.62 81 TRP A N 1
ATOM 670 C CA . TRP A 1 81 ? -11.954 -4.791 2.138 1.00 97.62 81 TRP A CA 1
ATOM 671 C C . TRP A 1 81 ? -12.352 -3.389 1.688 1.00 97.62 81 TRP A C 1
ATOM 673 O O . TRP A 1 81 ? -13.250 -2.820 2.292 1.00 97.62 81 TRP A O 1
ATOM 683 N N . ASN A 1 82 ? -11.755 -2.864 0.614 1.00 97.38 82 ASN A N 1
ATOM 684 C CA . ASN A 1 82 ? -12.110 -1.534 0.109 1.00 97.38 82 ASN A CA 1
ATOM 685 C C . ASN A 1 82 ? -13.563 -1.495 -0.370 1.00 97.38 82 ASN A C 1
ATOM 687 O O . ASN A 1 82 ? -14.318 -0.625 0.031 1.00 97.38 82 ASN A O 1
ATOM 691 N N . LYS A 1 83 ? -13.974 -2.504 -1.150 1.00 97.44 83 LYS A N 1
ATOM 692 C CA . LYS A 1 83 ? -15.355 -2.610 -1.626 1.00 97.44 83 LYS A CA 1
ATOM 693 C C . LYS A 1 83 ? -16.344 -2.737 -0.465 1.00 97.44 83 LYS A C 1
ATOM 695 O O . LYS A 1 83 ? -17.400 -2.130 -0.510 1.00 97.44 83 LYS A O 1
ATOM 700 N N . LEU A 1 84 ? -16.012 -3.523 0.561 1.00 96.69 84 LEU A N 1
ATOM 701 C CA . LEU A 1 84 ? -16.854 -3.625 1.749 1.00 96.69 84 LEU A CA 1
ATOM 702 C C . LEU A 1 84 ? -16.922 -2.285 2.489 1.00 96.69 84 LEU A C 1
ATOM 704 O O . LEU A 1 84 ? -17.987 -1.924 2.958 1.00 96.69 84 LEU A O 1
ATOM 708 N N . ALA A 1 85 ? -15.814 -1.548 2.579 1.00 97.00 85 ALA A N 1
ATOM 709 C CA . ALA A 1 85 ? -15.797 -0.224 3.193 1.00 97.00 85 ALA A CA 1
ATOM 710 C C . ALA A 1 85 ? -16.672 0.789 2.435 1.00 97.00 85 ALA A C 1
ATOM 712 O O . ALA A 1 85 ? -17.252 1.646 3.078 1.00 97.00 85 ALA A O 1
ATOM 713 N N . ASP A 1 86 ? -16.807 0.664 1.111 1.00 97.31 86 ASP A N 1
ATOM 714 C CA . ASP A 1 86 ? -17.699 1.511 0.300 1.00 97.31 86 ASP A CA 1
ATOM 715 C C . ASP A 1 86 ? -19.194 1.210 0.489 1.00 97.31 86 ASP A C 1
ATOM 717 O O . ASP A 1 86 ? -20.044 2.016 0.111 1.00 97.31 86 ASP A O 1
ATOM 721 N N . GLU A 1 87 ? -19.538 0.034 1.021 1.00 95.44 87 GLU A N 1
ATOM 722 C CA . GLU A 1 87 ? -20.928 -0.381 1.250 1.00 95.44 87 GLU A CA 1
ATOM 723 C C . GLU A 1 87 ? -21.500 0.140 2.587 1.00 95.44 87 GLU A C 1
ATOM 725 O O . GLU A 1 87 ? -22.702 -0.020 2.824 1.00 95.44 87 GLU A O 1
ATOM 730 N N . TYR A 1 88 ? -20.671 0.761 3.439 1.00 87.19 88 TYR A N 1
ATOM 731 C CA . TYR A 1 88 ? -21.028 1.261 4.776 1.00 87.19 88 TYR A CA 1
ATOM 732 C C . TYR A 1 88 ? -20.587 2.715 5.001 1.00 87.19 88 TYR A C 1
ATOM 734 O O . TYR A 1 88 ? -21.191 3.336 5.902 1.00 87.19 88 TYR A O 1
#

pLDDT: mean 94.68, std 5.81, range [63.59, 98.44]